Protein 1PM3 (pdb70)

Secondary structure (DSSP, 8-state):
-EETTTTSSS-EEE-TTS-EEEEEEEEEEETTTTEEEEEEEE----EEEEEGGGEEEESSSEEE--TT-/-EETTTTTSS-EEE-SSS-EEEEEEEEEEETTTTEEEEEEEE-----EEEETTS--EESSEEE-----

CATH classification: 2.30.30.240

Organism: Methanothermobacter thermautotrophicus (strain ATCC 29096 / DSM 1053 / JCM 10044 / NBRC 100330 / Delta H) (NCBI:txid187420)

Radius of gyration: 15.88 Å; Cα contacts (8 Å, |Δi|>4): 319; chains: 2; bounding box: 36×52×30 Å

Foldseek 3Di:
DDDVPVAQFQAWEAEQVRHTPATFHHFDADPVVSGTFWTWGPVVVHIDTGGVVQFDDDDSHTYGDDPVD/DDDDPVQPAQAFAAEQPRQTCAGFPDWDAPVPVRGTAFGWGDGVVDIDTGGNPFFPDGDSHTYGDDPD

Solvent-accessible surface area: 7724 Å² total; per-residue (Å²): 160,25,38,0,47,95,75,0,42,39,30,52,0,31,40,59,87,84,131,65,55,10,110,4,103,5,0,37,1,23,84,136,73,49,20,6,83,8,0,0,0,20,168,80,106,87,70,59,91,12,60,14,98,77,19,94,140,29,40,128,88,0,64,8,65,4,131,138,109,137,16,33,0,44,119,67,1,34,32,49,43,0,32,37,64,84,84,134,76,51,4,103,1,73,0,0,35,0,24,34,158,76,54,26,3,66,7,0,0,0,29,122,87,106,40,81,54,89,9,71,28,146,66,26,111,138,48,36,134,89,0,76,1,99,30,133,169

Nearest PDB structures (foldseek):
  1pm3-assembly1_A  TM=1.015E+00  e=6.511E-15  Methanothermobacter thermautotrophicus
  1pm3-assembly1_B  TM=9.206E-01  e=6.207E-11  Methanothermobacter thermautotrophicus
  8onw-assembly3_D  TM=8.528E-01  e=1.797E-06  Archaeoglobus fulgidus
  8onw-assembly2_C  TM=8.418E-01  e=2.372E-06  Archaeoglobus fulgidus
  8onw-assembly2_B  TM=7.992E-01  e=7.201E-06  Archaeoglobus fulgidus

InterPro domains:
  IPR011033 PRC-barrel-like superfamily [SSF50346] (2-75)
  IPR027275 PRC-barrel domain [PF05239] (6-77)

Sequence (137 aa):
HMRIVEEMVGKEVLDSSAKVIGKVKDVEVDIESQAIESLVLGKGGGETIVPYEMVKKIGDKILLKGPEEHMRIVEEMVGKEVLDSSAKVIGKVKDVEVDIESQAIESLVLGKGKGETIVPYEMVKKIGDKILLKGPE

Structure (mmCIF, N/CA/C/O backbone):
data_1PM3
#
_entry.id   1PM3
#
_cell.length_a   154.700
_cell.length_b   154.700
_cell.length_c   68.900
_cell.angle_alpha   90.00
_cell.angle_beta   90.00
_cell.angle_gamma   120.00
#
_symmetry.space_group_name_H-M   'P 61 2 2'
#
loop_
_atom_site.group_PDB
_atom_site.id
_atom_site.type_symbol
_atom_site.label_atom_id
_atom_site.label_alt_id
_atom_site.label_comp_id
_atom_site.label_asym_id
_atom_site.label_entity_id
_atom_site.label_seq_id
_atom_site.pdbx_PDB_ins_code
_atom_site.Cartn_x
_atom_site.Cartn_y
_atom_site.Cartn_z
_atom_site.occupancy
_atom_site.B_iso_or_equiv
_atom_site.auth_seq_id
_atom_site.auth_comp_id
_atom_site.auth_asym_id
_atom_site.auth_atom_id
_atom_site.pdbx_PDB_model_num
ATOM 1 N N . HIS A 1 20 ? 72.514 26.241 -12.766 1.00 62.85 0 HIS A N 1
ATOM 2 C CA . HIS A 1 20 ? 73.263 24.957 -12.950 1.00 62.85 0 HIS A CA 1
ATOM 3 C C . HIS A 1 20 ? 74.752 25.129 -12.622 1.00 62.85 0 HIS A C 1
ATOM 4 O O . HIS A 1 20 ? 75.528 25.580 -13.467 1.00 62.85 0 HIS A O 1
ATOM 11 N N . MET A 1 21 ? 75.160 24.771 -11.405 1.00 39.97 1 MET A N 1
ATOM 12 C CA . MET A 1 21 ? 76.572 24.906 -11.036 1.00 39.97 1 MET A CA 1
ATOM 13 C C . MET A 1 21 ? 77.161 23.745 -10.236 1.00 39.97 1 MET A C 1
ATOM 14 O O . MET A 1 21 ? 76.475 23.123 -9.417 1.00 39.97 1 MET A O 1
ATOM 19 N N . ARG A 1 22 ? 78.446 23.478 -10.495 1.00 35.24 2 ARG A N 1
ATOM 20 C CA . ARG A 1 22 ? 79.214 22.414 -9.843 1.00 35.24 2 ARG A CA 1
ATOM 21 C C . ARG A 1 22 ? 79.731 22.899 -8.490 1.00 35.24 2 ARG A C 1
ATOM 22 O O . ARG A 1 22 ? 80.719 23.634 -8.426 1.00 35.24 2 ARG A O 1
ATOM 30 N N . ILE A 1 23 ? 79.077 22.476 -7.415 1.00 31.34 3 ILE A N 1
ATOM 31 C CA . ILE A 1 23 ? 79.488 22.903 -6.098 1.00 31.34 3 ILE A CA 1
ATOM 32 C C . ILE A 1 23 ? 80.965 22.686 -5.881 1.00 31.34 3 ILE A C 1
ATOM 33 O O . ILE A 1 23 ? 81.685 23.644 -5.648 1.00 31.34 3 ILE A O 1
ATOM 38 N N . VAL A 1 24 ? 81.442 21.455 -5.973 1.00 55.41 4 VAL A N 1
ATOM 39 C CA . VAL A 1 24 ? 82.868 21.233 -5.741 1.00 55.41 4 VAL A CA 1
ATOM 40 C C . VAL A 1 24 ? 83.825 21.987 -6.672 1.00 55.41 4 VAL A C 1
ATOM 41 O O . VAL A 1 24 ? 84.564 22.879 -6.237 1.00 55.41 4 VAL A O 1
ATOM 45 N N . GLU A 1 25 ? 83.805 21.616 -7.946 1.00 92.82 5 GLU A N 1
ATOM 46 C CA . GLU A 1 25 ? 84.672 22.200 -8.968 1.00 92.82 5 GLU A CA 1
ATOM 47 C C . GLU A 1 25 ? 84.477 23.690 -9.246 1.00 92.82 5 GLU A C 1
ATOM 48 O O . GLU A 1 25 ? 85.388 24.340 -9.755 1.00 92.82 5 GLU A O 1
ATOM 54 N N . GLU A 1 26 ? 83.310 24.236 -8.913 1.00 55.38 6 GLU A N 1
ATOM 55 C CA . GLU A 1 26 ? 83.040 25.648 -9.190 1.00 55.38 6 GLU A CA 1
ATOM 56 C C . GLU A 1 26 ? 82.759 26.537 -7.981 1.00 55.38 6 GLU A C 1
ATOM 57 O O . GLU A 1 26 ? 83.633 27.263 -7.490 1.00 55.38 6 GLU A O 1
ATOM 63 N N . MET A 1 27 ? 81.510 26.461 -7.532 1.00 36.06 7 MET A N 1
ATOM 64 C CA . MET A 1 27 ? 80.981 27.269 -6.446 1.00 36.06 7 MET A CA 1
ATOM 65 C C . MET A 1 27 ? 81.573 26.985 -5.086 1.00 36.06 7 MET A C 1
ATOM 66 O O . MET A 1 27 ? 80.915 27.147 -4.068 1.00 36.06 7 MET A O 1
ATOM 71 N N . VAL A 1 28 ? 82.818 26.534 -5.088 1.00 35.43 8 VAL A N 1
ATOM 72 C CA . VAL A 1 28 ? 83.521 26.217 -3.861 1.00 35.43 8 VAL A CA 1
ATOM 73 C C . VAL A 1 28 ? 84.914 26.764 -3.959 1.00 35.43 8 VAL A C 1
ATOM 74 O O . VAL A 1 28 ? 85.554 26.659 -5.001 1.00 35.43 8 VAL A O 1
ATOM 78 N N . GLY A 1 29 ? 85.379 27.332 -2.857 1.00 32.43 9 GLY A N 1
ATOM 79 C CA . GLY A 1 29 ? 86.702 27.921 -2.833 1.00 32.43 9 GLY A CA 1
ATOM 80 C C . GLY A 1 29 ? 86.551 29.300 -3.431 1.00 32.43 9 GLY A C 1
ATOM 81 O O . GLY A 1 29 ? 87.533 30.011 -3.648 1.00 32.43 9 GLY A O 1
ATOM 82 N N . LYS A 1 30 ? 85.294 29.663 -3.689 1.00 20.98 10 LYS A N 1
ATOM 83 C CA . LYS A 1 30 ? 84.924 30.945 -4.272 1.00 20.98 10 LYS A CA 1
ATOM 84 C C . LYS A 1 30 ? 84.797 31.965 -3.148 1.00 20.98 10 LYS A C 1
ATOM 85 O O . LYS A 1 30 ? 84.244 31.657 -2.078 1.00 20.98 10 LYS A O 1
ATOM 91 N N . GLU A 1 31 ? 85.318 33.170 -3.384 1.00 20.17 11 GLU A N 1
ATOM 92 C CA . GLU A 1 31 ? 85.273 34.220 -2.383 1.00 20.17 11 GLU A CA 1
ATOM 93 C C . GLU A 1 31 ? 83.902 34.866 -2.292 1.00 20.17 11 GLU A C 1
ATOM 94 O O . GLU A 1 31 ? 83.230 35.090 -3.293 1.00 20.17 11 GLU A O 1
ATOM 100 N N . VAL A 1 32 ? 83.497 35.175 -1.079 1.00 13.31 12 VAL A N 1
ATOM 101 C CA . VAL A 1 32 ? 82.216 35.792 -0.860 1.00 13.31 12 VAL A CA 1
ATOM 102 C C . VAL A 1 32 ? 82.472 37.211 -0.400 1.00 13.31 12 VAL A C 1
ATOM 103 O O . VAL A 1 32 ? 83.202 37.415 0.573 1.00 13.31 12 VAL A O 1
ATOM 107 N N . LEU A 1 33 ? 81.873 38.190 -1.075 1.00 22.30 13 LEU A N 1
ATOM 108 C CA . LEU A 1 33 ? 82.055 39.580 -0.670 1.00 22.30 13 LEU A CA 1
ATOM 109 C C . LEU A 1 33 ? 80.750 40.154 -0.106 1.00 22.30 13 LEU A C 1
ATOM 110 O O . LEU A 1 33 ? 79.662 39.873 -0.624 1.00 22.30 13 LEU A O 1
ATOM 115 N N . ASP A 1 34 ? 80.853 40.943 0.960 1.00 13.31 14 ASP A N 1
ATOM 116 C CA . ASP A 1 34 ? 79.673 41.572 1.510 1.00 13.31 14 ASP A CA 1
ATOM 117 C C . ASP A 1 34 ? 79.392 42.784 0.596 1.00 13.31 14 ASP A C 1
ATOM 118 O O . ASP A 1 34 ? 80.082 42.993 -0.406 1.00 13.31 14 ASP A O 1
ATOM 123 N N . SER A 1 35 ? 78.391 43.583 0.928 1.00 16.88 15 SER A N 1
ATOM 124 C CA . SER A 1 35 ? 78.069 44.737 0.105 1.00 16.88 15 SER A CA 1
ATOM 125 C C . SER A 1 35 ? 79.144 45.834 0.149 1.00 16.88 15 SER A C 1
ATOM 126 O O . SER A 1 35 ? 79.131 46.763 -0.649 1.00 16.88 15 SER A O 1
ATOM 129 N N . SER A 1 36 ? 80.075 45.719 1.083 1.00 18.05 16 SER A N 1
ATOM 130 C CA . SER A 1 36 ? 81.128 46.702 1.239 1.00 18.05 16 SER A CA 1
ATOM 131 C C . SER A 1 36 ? 82.395 46.324 0.506 1.00 18.05 16 SER A C 1
ATOM 132 O O . SER A 1 36 ? 83.461 46.888 0.778 1.00 18.05 16 SER A O 1
ATOM 135 N N . ALA A 1 37 ? 82.275 45.366 -0.410 1.00 19.40 17 ALA A N 1
ATOM 136 C CA . ALA A 1 37 ? 83.409 44.900 -1.195 1.00 19.40 17 ALA A CA 1
ATOM 137 C C . ALA A 1 37 ? 84.471 44.233 -0.327 1.00 19.40 17 ALA A C 1
ATOM 138 O O . ALA A 1 37 ? 85.629 44.087 -0.735 1.00 19.40 17 ALA A O 1
ATOM 140 N N . LYS A 1 38 ? 84.089 43.842 0.877 1.00 15.33 18 LYS A N 1
ATOM 141 C CA . LYS A 1 38 ? 85.019 43.163 1.751 1.00 15.33 18 LYS A CA 1
ATOM 142 C C . LYS A 1 38 ? 84.857 41.648 1.490 1.00 15.33 18 LYS A C 1
ATOM 143 O O . LYS A 1 38 ? 83.806 41.209 1.023 1.00 15.33 18 LYS A O 1
ATOM 149 N N . VAL A 1 39 ? 85.894 40.855 1.752 1.00 14.00 19 VAL A N 1
ATOM 150 C CA . VAL A 1 39 ? 85.800 39.419 1.559 1.00 14.00 19 VAL A CA 1
ATOM 151 C C . VAL A 1 39 ? 85.577 38.787 2.916 1.00 14.00 19 VAL A C 1
ATOM 152 O O . VAL A 1 39 ? 86.418 38.900 3.803 1.00 14.00 19 VAL A O 1
ATOM 156 N N . ILE A 1 40 ? 84.430 38.133 3.064 1.00 21.43 20 ILE A N 1
ATOM 157 C CA . ILE A 1 40 ? 84.052 37.473 4.297 1.00 21.43 20 ILE A CA 1
ATOM 158 C C . ILE A 1 40 ? 84.786 36.156 4.433 1.00 21.43 20 ILE A C 1
ATOM 159 O O . ILE A 1 40 ? 85.010 35.689 5.549 1.00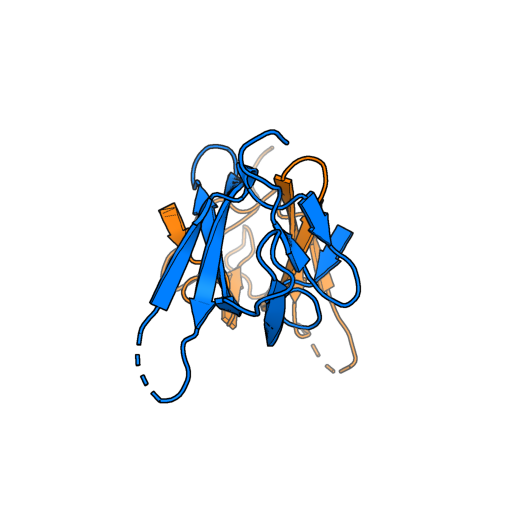 21.43 20 ILE A O 1
ATOM 164 N N . GLY A 1 41 ? 85.119 35.551 3.290 1.00 26.28 21 GLY A N 1
ATOM 165 C CA . GLY A 1 41 ? 85.812 34.275 3.270 1.00 26.28 21 GLY A CA 1
ATOM 166 C C . GLY A 1 41 ? 85.540 33.521 1.985 1.00 26.28 21 GLY A C 1
ATOM 167 O O . GLY A 1 41 ? 85.030 34.102 1.016 1.00 26.28 21 GLY A O 1
ATOM 168 N N . LYS A 1 42 ? 85.882 32.233 1.964 1.00 19.18 22 LYS A N 1
ATOM 169 C CA . LYS A 1 42 ? 85.650 31.408 0.783 1.00 19.18 22 LYS A CA 1
ATOM 170 C C . LYS A 1 42 ? 84.592 30.357 1.082 1.00 19.18 22 LYS A C 1
ATOM 171 O O . LYS A 1 42 ? 84.253 30.133 2.253 1.00 19.18 22 LYS A O 1
ATOM 177 N N . VAL A 1 43 ? 84.061 29.733 0.029 1.00 48.42 23 VAL A N 1
ATOM 178 C CA . VAL A 1 43 ? 83.036 28.716 0.204 1.00 48.42 23 VAL A CA 1
ATOM 179 C C . VAL A 1 43 ? 83.679 27.412 0.618 1.00 48.42 23 VAL A C 1
ATOM 180 O O . VAL A 1 43 ? 84.493 26.854 -0.099 1.00 48.42 23 VAL A O 1
ATOM 184 N N . LYS A 1 44 ? 83.304 26.945 1.798 1.00 41.47 24 LYS A N 1
ATOM 185 C CA . LYS A 1 44 ? 83.812 25.714 2.372 1.00 41.47 24 LYS A CA 1
ATOM 186 C C . LYS A 1 44 ? 82.898 24.582 1.916 1.00 41.47 24 LYS A C 1
ATOM 187 O O . LYS A 1 44 ? 83.348 23.603 1.324 1.00 41.47 24 LYS A O 1
ATOM 193 N N . ASP A 1 45 ? 81.609 24.737 2.183 1.00 32.83 25 ASP A N 1
ATOM 194 C CA . ASP A 1 45 ? 80.624 23.737 1.821 1.00 32.83 25 ASP A CA 1
ATOM 195 C C . ASP A 1 45 ? 79.317 24.491 1.609 1.00 32.83 25 ASP A C 1
ATOM 196 O O . ASP A 1 45 ? 79.318 25.714 1.493 1.00 32.83 25 ASP A O 1
ATOM 201 N N . VAL A 1 46 ? 78.206 23.770 1.556 1.00 13.31 26 VAL A N 1
ATOM 202 C CA . VAL A 1 46 ? 76.901 24.383 1.342 1.00 13.31 26 VAL A CA 1
ATOM 203 C C . VAL A 1 46 ? 75.840 23.620 2.098 1.00 13.31 26 VAL A C 1
ATOM 204 O O . VAL A 1 46 ? 75.476 22.524 1.687 1.00 13.31 26 VAL A O 1
ATOM 208 N N . GLU A 1 47 ? 75.340 24.171 3.194 1.00 23.94 27 GLU A N 1
ATOM 209 C CA . GLU A 1 47 ? 74.313 23.462 3.929 1.00 23.94 27 GLU A CA 1
ATOM 210 C C . GLU A 1 47 ? 73.072 23.404 3.057 1.00 23.94 27 GLU A C 1
ATOM 211 O O . GLU A 1 47 ? 72.686 24.395 2.431 1.00 23.94 27 GLU A O 1
ATOM 217 N N . VAL A 1 48 ? 72.458 22.226 3.017 1.00 46.37 28 VAL A N 1
ATOM 218 C CA . VAL A 1 48 ? 71.253 21.996 2.238 1.00 46.37 28 VAL A CA 1
ATOM 219 C C . VAL A 1 48 ? 70.160 21.496 3.165 1.00 46.37 28 VAL A C 1
ATOM 220 O O . VAL A 1 48 ? 70.425 20.704 4.070 1.00 46.37 28 VAL A O 1
ATOM 224 N N . ASP A 1 49 ? 68.937 21.959 2.959 1.00 64.28 29 ASP A N 1
ATOM 225 C CA . ASP A 1 49 ? 67.843 21.469 3.780 1.00 64.28 29 ASP A CA 1
ATOM 226 C C . ASP A 1 49 ? 67.454 20.102 3.214 1.00 64.28 29 ASP A C 1
ATOM 227 O O . ASP A 1 49 ? 67.193 19.979 2.015 1.00 64.28 29 ASP A O 1
ATOM 232 N N . ILE A 1 50 ? 67.419 19.081 4.075 1.00 72.14 30 ILE A N 1
ATOM 233 C CA . ILE A 1 50 ? 67.078 17.718 3.656 1.00 72.14 30 ILE A CA 1
ATOM 234 C C . ILE A 1 50 ? 65.698 17.588 3.013 1.00 72.14 30 ILE A C 1
ATOM 235 O O . ILE A 1 50 ? 65.529 16.873 2.022 1.00 72.14 30 ILE A O 1
ATOM 240 N N . GLU A 1 51 ? 64.725 18.297 3.577 1.00 85.99 31 GLU A N 1
ATOM 241 C CA . GLU A 1 51 ? 63.351 18.290 3.091 1.00 85.99 31 GLU A CA 1
ATOM 242 C C . GLU A 1 51 ? 63.281 18.759 1.645 1.00 85.99 31 GLU A C 1
ATOM 243 O O . GLU A 1 51 ? 63.371 17.962 0.712 1.00 85.99 31 GLU A O 1
ATOM 249 N N . SER A 1 52 ? 63.121 20.071 1.491 1.00 70.10 32 SER A N 1
ATOM 250 C CA . SER A 1 52 ? 63.025 20.739 0.202 1.00 70.10 32 SER A CA 1
ATOM 251 C C . SER A 1 52 ? 64.160 20.428 -0.768 1.00 70.10 32 SER A C 1
ATOM 252 O O . SER A 1 52 ? 64.123 20.861 -1.923 1.00 70.10 32 SER A O 1
ATOM 255 N N . GLN A 1 53 ? 65.161 19.675 -0.310 1.00 69.19 33 GLN A N 1
ATOM 256 C CA . GLN A 1 53 ? 66.303 19.333 -1.160 1.00 69.19 33 GLN A CA 1
ATOM 257 C C . GLN A 1 53 ? 66.871 20.635 -1.697 1.00 69.19 33 GLN A C 1
ATOM 258 O O . GLN A 1 53 ? 67.499 20.677 -2.746 1.00 69.19 33 GLN A O 1
ATOM 264 N N . ALA A 1 54 ? 66.655 21.703 -0.942 1.00 58.05 34 ALA A N 1
ATOM 265 C CA . ALA A 1 54 ? 67.115 23.030 -1.330 1.00 58.05 34 ALA A CA 1
ATOM 266 C C . ALA A 1 54 ? 68.282 23.575 -0.501 1.00 58.05 34 ALA A C 1
ATOM 267 O O . ALA A 1 54 ? 68.525 23.138 0.634 1.00 58.05 34 ALA A O 1
ATOM 269 N N . ILE A 1 55 ? 69.000 24.534 -1.093 1.00 30.60 35 ILE A N 1
ATOM 270 C CA . ILE A 1 55 ? 70.115 25.206 -0.431 1.00 30.60 35 ILE A CA 1
ATOM 271 C C . ILE A 1 55 ? 69.543 26.180 0.592 1.00 30.60 35 ILE A C 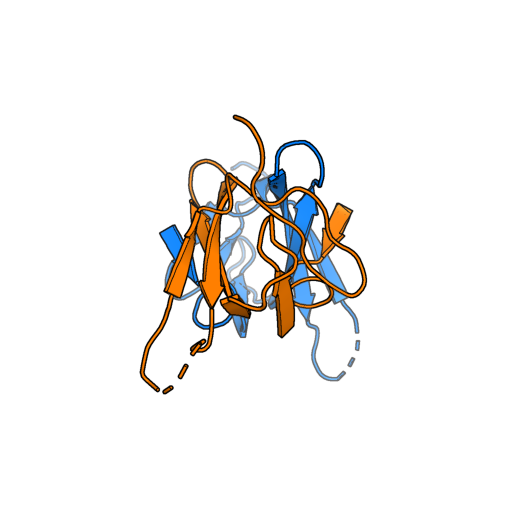1
ATOM 272 O O . ILE A 1 55 ? 68.499 26.798 0.369 1.00 30.60 35 ILE A O 1
ATOM 277 N N . GLU A 1 56 ? 70.236 26.331 1.710 1.00 39.23 36 GLU A N 1
ATOM 278 C CA . GLU A 1 56 ? 69.742 27.206 2.749 1.00 39.23 36 GLU A CA 1
ATOM 279 C C . GLU A 1 56 ? 70.828 28.129 3.258 1.00 39.23 36 GLU A C 1
ATOM 280 O O . GLU A 1 56 ? 70.547 29.177 3.839 1.00 39.23 36 GLU A O 1
ATOM 286 N N . SER A 1 57 ? 72.075 27.739 3.035 1.00 13.31 37 SER A N 1
ATOM 287 C CA . SER A 1 57 ? 73.193 28.547 3.482 1.00 13.31 37 SER A CA 1
ATOM 288 C C . SER A 1 57 ? 74.568 28.084 3.008 1.00 13.31 37 SER A C 1
ATOM 289 O O . SER A 1 57 ? 74.785 26.908 2.716 1.00 13.31 37 SER A O 1
ATOM 292 N N . LEU A 1 58 ? 75.495 29.036 2.932 1.00 30.82 38 LEU A N 1
ATOM 293 C CA . LEU A 1 58 ? 76.850 28.763 2.503 1.00 30.82 38 LEU A CA 1
ATOM 294 C C . LEU A 1 58 ? 77.670 28.737 3.759 1.00 30.82 38 LEU A C 1
ATOM 295 O O . LEU A 1 58 ? 77.446 29.532 4.675 1.00 30.82 38 LEU A O 1
ATOM 300 N N . VAL A 1 59 ? 78.606 27.804 3.823 1.00 13.31 39 VAL A N 1
ATOM 301 C CA . VAL A 1 59 ? 79.480 27.723 4.980 1.00 13.31 39 VAL A CA 1
ATOM 302 C C . VAL A 1 59 ? 80.820 28.244 4.475 1.00 13.31 39 VAL A C 1
ATOM 303 O O . VAL A 1 59 ? 81.439 27.625 3.609 1.00 13.31 39 VAL A O 1
ATOM 307 N N . LEU A 1 60 ? 81.256 29.388 4.979 1.00 19.87 40 LEU A N 1
ATOM 308 C CA . LEU A 1 60 ? 82.502 29.955 4.510 1.00 19.87 40 LEU A CA 1
ATOM 309 C C . LEU A 1 60 ? 83.674 29.591 5.429 1.00 19.87 40 LEU A C 1
ATOM 310 O O . LEU A 1 60 ? 83.450 29.154 6.559 1.00 19.87 40 LEU A O 1
ATOM 315 N N . GLY A 1 61 ? 84.888 29.755 4.927 1.00 32.71 41 GLY A N 1
ATOM 316 C CA . GLY A 1 61 ? 86.082 29.524 5.724 1.00 32.71 41 GLY A CA 1
ATOM 317 C C . GLY A 1 61 ? 86.964 30.755 5.984 1.00 32.71 41 GLY A C 1
ATOM 318 O O . GLY A 1 61 ? 86.990 31.620 5.126 1.00 32.71 41 GLY A O 1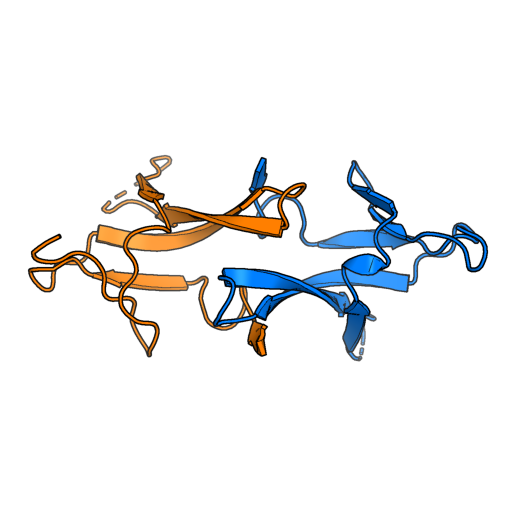
ATOM 319 N N . LYS A 1 62 ? 87.574 30.817 7.184 1.00 98.31 42 LYS A N 1
ATOM 320 C CA . LYS A 1 62 ? 88.392 31.902 7.745 1.00 98.31 42 LYS A CA 1
ATOM 321 C C . LYS A 1 62 ? 89.794 31.537 7.127 1.00 98.31 42 LYS A C 1
ATOM 322 O O . LYS A 1 62 ? 90.318 32.295 6.340 1.00 98.31 42 LYS A O 1
ATOM 328 N N . GLY A 1 63 ? 90.416 30.377 7.460 1.00 98.31 43 GLY A N 1
ATOM 329 C CA . GLY A 1 63 ? 91.720 30.047 6.898 1.00 98.31 43 GLY A CA 1
ATOM 330 C C . GLY A 1 63 ? 92.859 29.578 7.771 1.00 98.31 43 GLY A C 1
ATOM 331 O O . GLY A 1 63 ? 93.772 28.887 7.340 1.00 98.31 43 GLY A O 1
ATOM 332 N N . GLY A 1 64 ? 92.8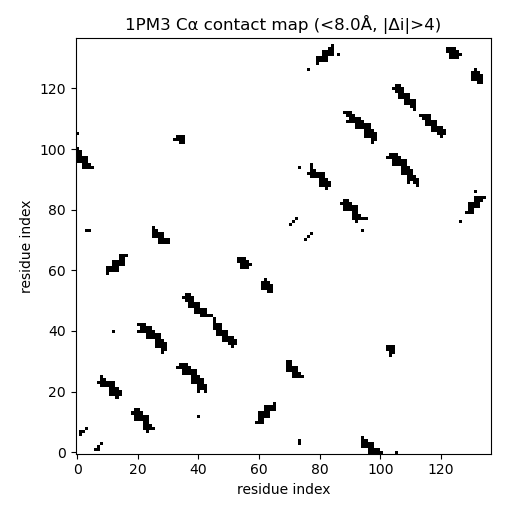15 29.939 9.042 1.00 97.37 44 GLY A N 1
ATOM 333 C CA . GLY A 1 64 ? 93.915 29.469 9.828 1.00 97.37 44 GLY A CA 1
ATOM 334 C C . GLY A 1 64 ? 93.828 28.850 11.196 1.00 97.37 44 GLY A C 1
ATOM 335 O O . GLY A 1 64 ? 92.713 28.473 11.542 1.00 97.37 44 GLY A O 1
ATOM 336 N N . GLY A 1 74 ? 85.545 28.308 12.816 1.00 70.95 54 GLY A N 1
ATOM 337 C CA . GLY A 1 74 ? 86.585 28.804 11.897 1.00 70.95 54 GLY A CA 1
ATOM 338 C C . GLY A 1 74 ? 85.830 29.110 10.646 1.00 70.95 54 GLY A C 1
ATOM 339 O O . GLY A 1 74 ? 86.273 29.696 9.681 1.00 70.95 54 GLY A O 1
ATOM 340 N N . GLU A 1 75 ? 84.588 28.731 10.826 1.00 45.79 55 GLU A N 1
ATOM 341 C CA . GLU A 1 75 ? 83.513 28.716 9.891 1.00 45.79 55 GLU A CA 1
ATOM 342 C C . GLU A 1 75 ? 82.427 29.780 10.047 1.00 45.79 55 GLU A C 1
ATOM 343 O O . GLU A 1 75 ? 81.969 30.053 11.150 1.00 45.79 55 GLU A O 1
ATOM 349 N N . THR A 1 76 ? 81.973 30.340 8.928 1.00 38.52 56 THR A N 1
ATOM 350 C CA . THR A 1 76 ? 80.904 31.333 8.944 1.00 38.52 56 THR A CA 1
ATOM 351 C C . THR A 1 76 ? 79.750 30.819 8.105 1.00 38.52 56 THR A C 1
ATOM 352 O O . THR A 1 76 ? 79.923 30.462 6.932 1.00 38.52 56 THR A O 1
ATOM 356 N N . ILE A 1 77 ? 78.572 30.777 8.713 1.00 19.70 57 ILE A N 1
ATOM 357 C CA . ILE A 1 77 ? 77.379 30.304 8.021 1.00 19.70 57 ILE A CA 1
ATOM 358 C C . ILE A 1 77 ? 76.497 31.464 7.563 1.00 19.70 57 ILE A C 1
ATOM 359 O O . ILE A 1 77 ? 75.825 32.115 8.367 1.00 19.70 57 ILE A O 1
ATOM 364 N N . VAL A 1 78 ? 76.498 31.696 6.256 1.00 13.31 58 VAL A N 1
ATOM 365 C CA . VAL A 1 78 ? 75.725 32.766 5.649 1.00 13.31 58 VAL A CA 1
ATOM 366 C C . VAL A 1 78 ? 74.517 32.264 4.877 1.00 13.31 58 VAL A C 1
ATOM 367 O O . VAL A 1 78 ? 74.659 31.491 3.928 1.00 13.31 58 VAL A O 1
ATOM 371 N N . PRO A 1 79 ? 73.317 32.737 5.262 1.00 13.31 59 PRO A N 1
ATOM 372 C CA . PRO A 1 79 ? 72.005 32.417 4.675 1.00 13.31 59 PRO A CA 1
ATOM 373 C C . PRO A 1 79 ? 72.062 32.625 3.168 1.00 13.31 59 PRO A C 1
ATOM 374 O O . PRO A 1 79 ? 72.523 33.665 2.718 1.00 13.31 59 PRO A O 1
ATOM 378 N N . TYR A 1 80 ? 71.589 31.669 2.385 1.00 26.50 60 TYR A N 1
ATOM 379 C CA . TYR A 1 80 ? 71.647 31.810 0.934 1.00 26.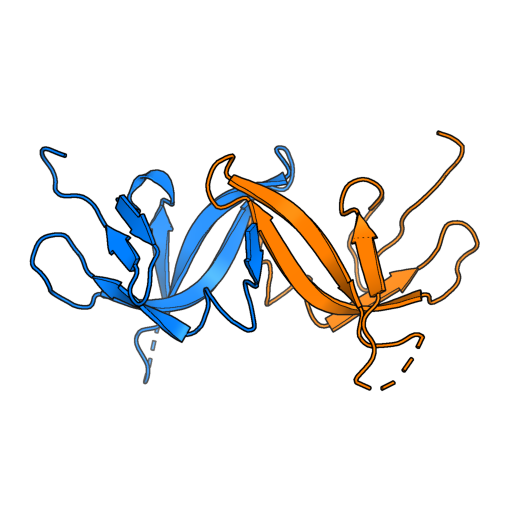50 60 TYR A CA 1
ATOM 380 C C . TYR A 1 80 ? 70.778 32.977 0.444 1.00 26.50 60 TYR A C 1
ATOM 381 O O . TYR A 1 80 ? 70.960 33.504 -0.660 1.00 26.50 60 TYR A O 1
ATOM 390 N N . GLU A 1 81 ? 69.836 33.387 1.279 1.00 28.71 61 GLU A N 1
ATOM 391 C CA . GLU A 1 81 ? 68.935 34.476 0.932 1.00 28.71 61 GLU A CA 1
ATOM 392 C C . GLU A 1 81 ? 69.684 35.803 0.942 1.00 28.71 61 GLU A C 1
ATOM 393 O O . GLU A 1 81 ? 69.110 36.856 0.667 1.00 28.71 61 GLU A O 1
ATOM 399 N N . MET A 1 82 ? 70.973 35.742 1.259 1.00 23.06 62 MET A N 1
ATOM 400 C CA . MET A 1 82 ? 71.821 36.920 1.330 1.00 23.06 62 MET A CA 1
ATOM 401 C C . MET A 1 82 ? 72.551 37.074 -0.016 1.00 23.06 62 MET A C 1
ATOM 402 O O . MET A 1 82 ? 72.798 38.177 -0.498 1.00 23.06 62 MET A O 1
ATOM 407 N N . VAL A 1 83 ? 72.889 35.950 -0.630 1.00 17.44 63 VAL A N 1
ATOM 408 C CA . VAL A 1 83 ? 73.599 35.980 -1.888 1.00 17.44 63 VAL A CA 1
ATOM 409 C C . VAL A 1 83 ? 72.865 36.813 -2.919 1.00 17.44 63 VAL A C 1
ATOM 410 O O . VAL A 1 83 ? 71.712 36.546 -3.206 1.00 17.44 63 VAL A O 1
ATOM 414 N N . LYS A 1 84 ? 73.546 37.809 -3.475 1.00 15.43 64 LYS A N 1
ATOM 415 C CA . LYS A 1 84 ? 72.987 38.688 -4.487 1.00 15.43 64 LYS A CA 1
ATOM 416 C C . LYS A 1 84 ? 73.375 38.235 -5.897 1.00 15.43 64 LYS A C 1
ATOM 417 O O . LYS A 1 84 ? 72.546 38.220 -6.791 1.00 15.43 64 LYS A O 1
ATOM 423 N N . LYS A 1 85 ? 74.638 37.885 -6.102 1.00 32.14 65 LYS A N 1
ATOM 424 C CA . LYS A 1 85 ? 75.096 37.453 -7.417 1.00 32.14 65 LYS A CA 1
ATOM 425 C C . LYS A 1 85 ? 76.130 36.352 -7.283 1.00 32.14 65 LYS A C 1
ATOM 426 O O . LYS A 1 85 ? 76.849 36.302 -6.280 1.00 32.14 65 LYS A O 1
ATOM 432 N N . ILE A 1 86 ? 76.208 35.463 -8.274 1.00 13.31 66 ILE A N 1
ATOM 433 C CA . ILE A 1 86 ? 77.208 34.401 -8.226 1.00 13.31 66 ILE A CA 1
ATOM 434 C C . ILE A 1 86 ? 77.903 34.294 -9.563 1.00 13.31 66 ILE A C 1
ATOM 435 O O . ILE A 1 86 ? 77.333 33.759 -10.513 1.00 13.31 66 ILE A O 1
ATOM 440 N N . GLY A 1 87 ? 79.124 34.819 -9.644 1.00 15.94 67 GLY A N 1
ATOM 441 C CA . GLY A 1 87 ? 79.869 34.771 -10.884 1.00 15.94 67 GLY A CA 1
ATOM 442 C C . GLY A 1 87 ? 81.247 34.313 -10.518 1.00 15.94 67 GLY A C 1
ATOM 443 O O . GLY A 1 87 ? 81.408 33.232 -9.967 1.00 15.94 67 GLY A O 1
ATOM 444 N N . ASP A 1 88 ? 82.246 35.125 -10.820 1.00 23.90 68 ASP A N 1
ATOM 445 C CA . ASP A 1 88 ? 83.582 34.756 -10.445 1.00 23.90 68 ASP A CA 1
ATOM 446 C C . ASP A 1 88 ? 83.595 34.784 -8.927 1.00 23.90 68 ASP A C 1
ATOM 447 O O . ASP A 1 88 ? 84.113 33.871 -8.287 1.00 23.90 68 ASP A O 1
ATOM 452 N N . LYS A 1 89 ? 83.019 35.830 -8.349 1.00 13.81 69 LYS A N 1
ATOM 453 C CA . LYS A 1 89 ? 82.941 35.929 -6.905 1.00 13.81 69 LYS A CA 1
ATOM 454 C C . LYS A 1 89 ? 81.472 35.884 -6.549 1.00 13.81 69 LYS A C 1
ATOM 455 O O . LYS A 1 89 ? 80.622 36.018 -7.410 1.00 13.81 69 LYS A O 1
ATOM 461 N N . ILE A 1 90 ? 81.175 35.693 -5.278 1.00 13.31 70 ILE A N 1
ATOM 462 C CA . ILE A 1 90 ? 79.797 35.655 -4.817 1.00 13.31 70 ILE A CA 1
ATOM 463 C C . ILE A 1 90 ? 79.545 36.959 -4.086 1.00 13.31 70 ILE A C 1
ATOM 464 O O . ILE A 1 90 ? 80.225 37.280 -3.105 1.00 13.31 70 ILE A O 1
ATOM 469 N N . LEU A 1 91 ? 78.552 37.703 -4.547 1.00 13.31 71 LEU A N 1
ATOM 470 C CA . LEU A 1 91 ? 78.244 38.984 -3.938 1.00 13.31 71 LEU A CA 1
ATOM 471 C C . LEU A 1 91 ? 77.013 38.951 -3.065 1.00 13.31 71 LEU A C 1
ATOM 472 O O . LEU A 1 91 ? 75.932 38.661 -3.550 1.00 13.31 71 LEU A O 1
ATOM 477 N N . LEU A 1 92 ? 77.171 39.243 -1.780 1.00 13.31 72 LEU A N 1
ATOM 478 C CA . LEU A 1 92 ? 76.028 39.267 -0.874 1.00 13.31 72 LEU A CA 1
ATOM 479 C C . LEU A 1 92 ? 75.356 40.621 -1.039 1.00 13.31 72 LEU A C 1
ATOM 480 O O . LEU A 1 92 ? 75.998 41.571 -1.487 1.00 13.31 72 LEU A O 1
ATOM 485 N N . LYS A 1 93 ? 74.083 40.727 -0.667 1.00 17.26 73 LYS A N 1
ATOM 486 C CA . LYS A 1 93 ? 73.366 41.983 -0.823 1.00 17.26 73 LYS A CA 1
ATOM 487 C C . LYS A 1 93 ? 73.513 42.943 0.358 1.00 17.26 73 LYS A C 1
ATOM 488 O O . LYS A 1 93 ? 73.937 42.556 1.447 1.00 17.26 73 LYS A O 1
ATOM 494 N N . GLY A 1 94 ? 73.185 44.209 0.125 1.00 43.91 74 GLY A N 1
ATOM 495 C CA . GLY A 1 94 ? 73.294 45.199 1.178 1.00 43.91 74 GLY A CA 1
ATOM 496 C C . GLY A 1 94 ? 72.141 45.092 2.147 1.00 43.91 74 GLY A C 1
ATOM 497 O O . GLY A 1 94 ? 71.239 44.295 1.942 1.00 43.91 74 GLY A O 1
ATOM 498 N N . PRO A 1 95 ? 72.127 45.901 3.204 1.00 45.99 75 PRO A N 1
ATOM 499 C CA . PRO A 1 95 ? 71.046 45.856 4.193 1.00 45.99 75 PRO A CA 1
ATOM 500 C C . PRO A 1 95 ? 69.748 46.439 3.659 1.00 45.99 75 PRO A C 1
ATOM 501 O O . PRO A 1 95 ? 68.670 46.131 4.160 1.00 45.99 75 PRO A O 1
ATOM 505 N N . GLU A 1 96 ? 69.869 47.277 2.638 1.00 26.06 76 GLU A N 1
ATOM 506 C CA . GLU A 1 96 ? 68.718 47.916 2.021 1.00 26.06 76 GLU A CA 1
ATOM 507 C C . GLU A 1 96 ? 68.351 47.174 0.752 1.00 26.06 76 GLU A C 1
ATOM 508 O O . GLU A 1 96 ? 67.387 47.527 0.070 1.00 26.06 76 GLU A O 1
ATOM 514 N N . GLU A 1 97 ? 69.143 46.168 0.418 1.00 66.09 77 GLU A N 1
ATOM 515 C CA . GLU A 1 97 ? 68.896 45.405 -0.787 1.00 66.09 77 GLU A CA 1
ATOM 516 C C . GLU A 1 97 ? 68.089 44.187 -0.424 1.00 66.09 77 GLU A C 1
ATOM 517 O O . GLU A 1 97 ? 67.873 44.002 0.789 1.00 66.09 77 GLU A O 1
ATOM 524 N N . HIS B 1 20 ? 70.628 22.119 6.984 1.00 78.12 0 HIS B N 1
ATOM 525 C CA . HIS B 1 20 ? 70.398 20.771 7.577 1.00 78.12 0 HIS B CA 1
ATOM 526 C C . HIS B 1 20 ? 71.481 19.719 7.269 1.00 78.12 0 HIS B C 1
ATOM 527 O O . HIS B 1 20 ? 72.121 19.255 8.202 1.00 78.12 0 HIS B O 1
ATOM 534 N N . MET B 1 21 ? 71.709 19.341 6.009 1.00 25.63 1 MET B N 1
ATOM 535 C CA . MET B 1 21 ? 72.742 18.309 5.676 1.00 25.63 1 MET B CA 1
ATOM 536 C C . MET B 1 21 ? 73.943 18.932 5.001 1.00 25.63 1 MET B C 1
ATOM 537 O O . MET B 1 21 ? 73.795 19.458 3.932 1.00 25.63 1 MET B O 1
ATOM 542 N N . ARG B 1 22 ? 75.148 18.884 5.499 1.00 33.07 2 ARG B N 1
ATOM 543 C CA . ARG B 1 22 ? 76.117 19.548 4.650 1.00 33.07 2 ARG B CA 1
ATOM 544 C C . ARG B 1 22 ? 76.453 18.728 3.393 1.00 33.07 2 ARG B C 1
ATOM 545 O O . ARG B 1 22 ? 76.638 17.523 3.466 1.00 33.07 2 ARG B O 1
ATOM 553 N N . ILE B 1 23 ? 76.569 19.388 2.243 1.00 29.03 3 ILE B N 1
ATOM 554 C CA . ILE B 1 23 ? 76.857 18.657 1.005 1.00 29.03 3 ILE B CA 1
ATOM 555 C C . ILE B 1 23 ? 78.250 18.043 0.851 1.00 29.03 3 ILE B C 1
ATOM 556 O O . ILE B 1 23 ? 78.424 16.846 1.062 1.00 29.03 3 ILE B O 1
ATOM 561 N N . VAL B 1 24 ? 79.237 18.844 0.467 1.00 58.44 4 VAL B N 1
ATOM 562 C CA . VAL B 1 24 ? 80.592 18.327 0.264 1.00 58.44 4 VAL B CA 1
ATOM 563 C C . VAL B 1 24 ? 81.063 17.361 1.353 1.00 58.44 4 VAL B C 1
ATOM 564 O O . VAL B 1 24 ? 81.695 16.334 1.082 1.00 58.44 4 VAL B O 1
ATOM 568 N N . GLU B 1 25 ? 80.744 17.702 2.592 1.00 62.65 5 GLU B N 1
ATOM 569 C CA . GLU B 1 25 ? 81.141 16.906 3.738 1.00 62.65 5 GLU B CA 1
ATOM 570 C C . GLU B 1 25 ? 80.493 15.543 3.766 1.00 62.65 5 GLU B C 1
ATOM 571 O O . GLU B 1 25 ? 81.148 14.532 3.562 1.00 62.65 5 GLU B O 1
ATOM 577 N N . GLU B 1 26 ? 79.196 15.526 4.015 1.00 42.88 6 GLU B N 1
ATOM 578 C CA . GLU B 1 26 ? 78.460 14.282 4.107 1.00 42.88 6 GLU B CA 1
ATOM 579 C C . GLU B 1 26 ? 77.618 13.989 2.876 1.00 42.88 6 GLU B C 1
ATOM 580 O O . GLU B 1 26 ? 76.387 13.934 2.957 1.00 42.88 6 GLU B O 1
ATOM 586 N N . MET B 1 27 ? 78.284 13.791 1.739 1.00 26.37 7 MET B N 1
ATOM 587 C CA . MET B 1 27 ? 77.587 13.478 0.494 1.00 26.37 7 MET B CA 1
ATOM 588 C C . MET B 1 27 ? 78.496 13.425 -0.715 1.00 26.37 7 MET B C 1
ATOM 589 O O . MET B 1 27 ? 78.151 12.834 -1.728 1.00 26.37 7 MET B O 1
ATOM 594 N N . VAL B 1 28 ? 79.648 14.060 -0.650 1.00 43.40 8 VAL B N 1
ATOM 595 C CA . VAL B 1 28 ? 80.533 13.947 -1.792 1.00 43.40 8 VAL B CA 1
ATOM 596 C C . VAL B 1 28 ? 81.556 12.915 -1.381 1.00 43.40 8 VAL B C 1
ATOM 597 O O . VAL B 1 28 ? 82.237 13.074 -0.374 1.00 43.40 8 VAL B O 1
ATOM 601 N N . GLY B 1 29 ? 81.653 11.854 -2.167 1.00 45.89 9 GLY B N 1
ATOM 602 C CA . GLY B 1 29 ? 82.596 10.794 -1.867 1.00 45.89 9 GLY B CA 1
ATOM 603 C C . GLY B 1 29 ? 81.851 9.493 -1.651 1.00 45.89 9 GLY B C 1
ATOM 604 O O . GLY B 1 29 ? 82.344 8.431 -2.004 1.00 45.89 9 GLY B O 1
ATOM 605 N N . LYS B 1 30 ? 80.655 9.582 -1.077 1.00 51.70 10 LYS B N 1
ATOM 606 C CA . LYS B 1 30 ? 79.834 8.414 -0.811 1.00 51.70 10 LYS B CA 1
ATOM 607 C C . LYS B 1 30 ? 79.521 7.647 -2.099 1.00 51.70 10 LYS B C 1
ATOM 608 O O . LYS B 1 30 ? 79.390 8.252 -3.162 1.00 51.70 10 LYS B O 1
ATOM 614 N N . GLU B 1 31 ? 79.439 6.317 -2.007 1.00 31.01 11 GLU B N 1
ATOM 615 C CA . GLU B 1 31 ? 79.117 5.491 -3.159 1.00 31.01 11 GLU B CA 1
ATOM 616 C C . GLU B 1 31 ? 77.618 5.524 -3.334 1.00 31.01 11 GLU B C 1
ATOM 617 O O . GLU B 1 31 ? 76.853 5.650 -2.367 1.00 31.01 11 GLU B O 1
ATOM 623 N N . VAL B 1 32 ? 77.193 5.417 -4.575 1.00 44.78 12 VAL B N 1
ATOM 624 C CA . VAL B 1 32 ? 75.781 5.426 -4.841 1.00 44.78 12 VAL B CA 1
ATOM 625 C C . VAL B 1 32 ? 75.400 4.052 -5.344 1.00 44.78 12 VAL B C 1
ATOM 626 O O . VAL B 1 32 ? 76.015 3.498 -6.256 1.00 44.78 12 VAL B O 1
ATOM 630 N N . LEU B 1 33 ? 74.381 3.489 -4.711 1.00 46.88 13 LEU B N 1
ATOM 631 C CA . LEU B 1 33 ? 73.917 2.179 -5.087 1.00 46.88 13 LEU B CA 1
ATOM 632 C C . LEU B 1 33 ? 72.537 2.216 -5.636 1.00 46.88 13 LEU B C 1
ATOM 633 O O . LEU B 1 33 ? 71.632 2.897 -5.141 1.00 46.88 13 LEU B O 1
ATOM 638 N N . ASP B 1 34 ? 72.431 1.367 -6.615 1.00 28.52 14 ASP B N 1
ATOM 639 C CA . ASP B 1 34 ? 71.274 1.043 -7.396 1.00 28.52 14 ASP B CA 1
ATOM 640 C C . ASP B 1 34 ? 70.015 0.755 -6.563 1.00 28.52 14 ASP B C 1
ATOM 641 O O . ASP B 1 34 ? 69.883 1.125 -5.383 1.00 28.52 14 ASP B O 1
ATOM 646 N N . SER B 1 35 ? 69.059 0.103 -7.232 1.00 40.90 15 SER B N 1
ATOM 647 C CA . SER B 1 35 ? 67.899 -0.403 -6.548 1.00 40.90 15 SER B CA 1
ATOM 648 C C . SER B 1 35 ? 68.386 -1.826 -6.268 1.00 40.90 15 SER B C 1
ATOM 649 O O . SER B 1 35 ? 68.147 -2.367 -5.188 1.00 40.90 15 SER B O 1
ATOM 652 N N . SER B 1 36 ? 69.090 -2.408 -7.249 1.00 51.62 16 SER B N 1
ATOM 653 C CA . SER B 1 36 ? 69.651 -3.758 -7.140 1.00 51.62 16 SER B CA 1
ATOM 654 C C . SER B 1 36 ? 70.973 -3.768 -6.393 1.00 51.62 16 SER B C 1
ATOM 655 O O . SER B 1 36 ? 71.905 -4.471 -6.779 1.00 51.62 16 SER B O 1
ATOM 658 N N . ALA B 1 37 ? 71.044 -2.993 -5.321 1.00 37.54 17 ALA B N 1
ATOM 659 C CA . ALA B 1 37 ? 72.243 -2.926 -4.515 1.00 37.54 17 ALA B CA 1
ATOM 660 C C . ALA B 1 37 ? 73.506 -3.003 -5.354 1.00 37.54 17 ALA B C 1
ATOM 661 O O . ALA B 1 37 ? 74.416 -3.764 -5.017 1.00 37.54 17 ALA B O 1
ATOM 663 N N . LYS B 1 38 ? 73.561 -2.230 -6.440 1.00 47.50 18 LYS B N 1
ATOM 664 C CA . LYS B 1 38 ? 74.748 -2.205 -7.292 1.00 47.50 18 LYS B CA 1
ATOM 665 C C . LYS B 1 38 ? 75.461 -0.860 -7.208 1.00 47.50 18 LYS B C 1
ATOM 666 O O . LYS B 1 38 ? 74.830 0.175 -7.001 1.00 47.50 18 LYS B O 1
ATOM 672 N N . VAL B 1 39 ? 76.779 -0.881 -7.373 1.00 57.14 19 VAL B N 1
ATOM 673 C CA . VAL B 1 39 ? 77.586 0.330 -7.302 1.00 57.14 19 VAL B CA 1
ATOM 674 C C . VAL B 1 39 ? 77.786 1.060 -8.629 1.00 57.14 19 VAL B C 1
ATOM 675 O O . VAL B 1 39 ? 78.642 0.680 -9.438 1.00 57.14 19 VAL B O 1
ATOM 679 N N . ILE B 1 40 ? 77.0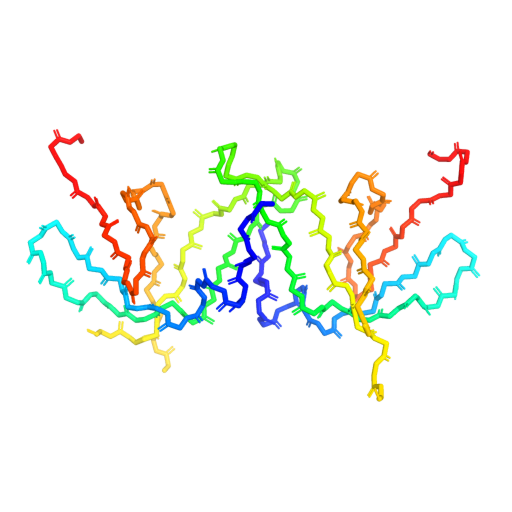10 2.130 -8.819 1.00 38.09 20 ILE B N 1
ATOM 680 C CA . ILE B 1 40 ? 77.061 2.964 -10.019 1.00 38.09 20 ILE B CA 1
ATOM 681 C C . ILE B 1 40 ? 78.344 3.813 -10.082 1.00 38.09 20 ILE B C 1
ATOM 682 O O . ILE B 1 40 ? 78.867 4.089 -11.164 1.00 38.09 20 ILE B O 1
ATOM 687 N N . GLY B 1 41 ? 78.830 4.221 -8.912 1.00 65.21 21 GLY B N 1
ATOM 688 C CA . GLY B 1 41 ? 80.031 5.034 -8.815 1.00 65.21 21 GLY B CA 1
ATOM 689 C C . GLY B 1 41 ? 80.000 5.869 -7.539 1.00 65.21 21 GLY B C 1
ATOM 690 O O . GLY B 1 41 ? 79.100 5.731 -6.704 1.0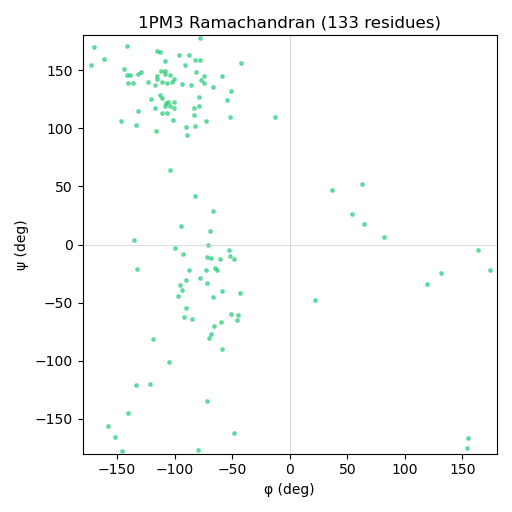0 65.21 21 GLY B O 1
ATOM 691 N N . LYS B 1 42 ? 80.985 6.737 -7.363 1.00 56.27 22 LYS B N 1
ATOM 692 C CA . LYS B 1 42 ? 81.019 7.594 -6.181 1.00 56.27 22 LYS B CA 1
ATOM 693 C C . LYS B 1 42 ? 80.702 9.024 -6.594 1.00 56.27 22 LYS B C 1
ATOM 694 O O . LYS B 1 42 ? 81.006 9.439 -7.712 1.00 56.27 22 LYS B O 1
ATOM 700 N N . VAL B 1 43 ? 80.088 9.776 -5.691 1.00 47.76 23 VAL B N 1
ATOM 701 C CA . VAL B 1 43 ? 79.743 11.170 -5.960 1.00 47.76 23 VAL B CA 1
ATOM 702 C C . VAL B 1 43 ? 80.998 12.063 -5.956 1.00 47.76 23 VAL B C 1
ATOM 703 O O . VAL B 1 43 ? 81.562 12.350 -4.900 1.00 47.76 23 VAL B O 1
ATOM 707 N N . LYS B 1 44 ? 81.428 12.495 -7.141 1.00 63.40 24 LYS B N 1
ATOM 708 C CA . LYS B 1 44 ? 82.599 13.358 -7.274 1.00 63.40 24 LYS B CA 1
ATOM 709 C C . LYS B 1 44 ? 82.184 14.817 -7.144 1.00 63.40 24 LYS B C 1
ATOM 710 O O . LYS B 1 44 ? 82.998 15.690 -6.821 1.00 63.40 24 LYS B O 1
ATOM 716 N N . ASP B 1 45 ? 80.906 15.073 -7.402 1.00 33.78 25 ASP B N 1
ATOM 717 C CA . ASP B 1 45 ? 80.389 16.427 -7.342 1.00 33.78 25 ASP B CA 1
ATOM 718 C C . ASP B 1 45 ? 78.877 16.370 -7.443 1.00 33.78 25 ASP B C 1
ATOM 719 O O . ASP B 1 45 ? 78.293 15.319 -7.718 1.00 33.78 25 ASP B O 1
ATOM 724 N N . VAL B 1 46 ? 78.251 17.509 -7.197 1.00 28.32 26 VAL B N 1
ATOM 725 C CA . VAL B 1 46 ? 76.812 17.631 -7.269 1.00 28.32 26 VAL B CA 1
ATOM 726 C C . VAL B 1 46 ? 76.548 18.973 -7.893 1.00 28.32 26 VAL B C 1
ATOM 727 O O . VAL B 1 46 ? 77.249 19.943 -7.583 1.00 28.32 26 VAL B O 1
ATOM 731 N N . GLU B 1 47 ? 75.560 19.025 -8.784 1.00 44.18 27 GLU B N 1
ATOM 732 C CA . GLU B 1 47 ? 75.200 20.269 -9.444 1.00 44.18 27 GLU B CA 1
ATOM 733 C C . GLU B 1 47 ? 73.922 20.781 -8.816 1.00 44.18 27 GLU B C 1
ATOM 734 O O . GLU B 1 47 ? 73.051 19.998 -8.404 1.00 44.18 27 GLU B O 1
ATOM 740 N N . VAL B 1 48 ? 73.830 22.106 -8.738 1.00 46.10 28 VAL B N 1
ATOM 741 C CA . VAL B 1 48 ? 72.665 22.757 -8.173 1.00 46.10 28 VAL B CA 1
ATOM 742 C C . VAL B 1 48 ? 72.150 23.815 -9.125 1.00 46.10 28 VAL B C 1
ATOM 743 O O . VAL B 1 48 ? 72.923 24.411 -9.879 1.00 46.10 28 VAL B O 1
ATOM 747 N N . ASP B 1 49 ? 70.835 24.024 -9.109 1.00 53.91 29 ASP B N 1
ATOM 748 C CA . ASP B 1 49 ? 70.252 25.058 -9.946 1.00 53.91 29 ASP B CA 1
ATOM 749 C C . ASP B 1 49 ? 70.304 26.284 -9.053 1.00 53.91 29 ASP B C 1
ATOM 750 O O . ASP B 1 49 ? 69.405 26.515 -8.236 1.00 53.91 29 ASP B O 1
ATOM 755 N N . ILE B 1 50 ? 71.374 27.057 -9.206 1.00 62.30 30 ILE B N 1
ATOM 756 C CA . ILE B 1 50 ? 71.589 28.246 -8.403 1.00 62.30 30 ILE B CA 1
ATOM 757 C C . ILE B 1 50 ? 70.412 29.227 -8.375 1.00 62.30 30 ILE B C 1
ATOM 758 O O . ILE B 1 50 ? 70.398 30.165 -7.577 1.00 62.30 30 ILE B O 1
ATOM 763 N N . GLU B 1 51 ? 69.421 29.004 -9.236 1.00 44.19 31 GLU B N 1
ATOM 764 C CA . GLU B 1 51 ? 68.240 29.864 -9.271 1.00 44.19 31 GLU B CA 1
ATOM 765 C C . GLU B 1 51 ? 67.120 29.331 -8.364 1.00 44.19 31 GLU B C 1
ATOM 766 O O . GLU B 1 51 ? 66.723 29.990 -7.403 1.00 44.19 31 GLU B O 1
ATOM 772 N N . SER B 1 52 ? 66.623 28.134 -8.671 1.00 41.69 32 SER B N 1
ATOM 773 C CA . SER B 1 52 ? 65.553 27.508 -7.885 1.00 41.69 32 SER B CA 1
ATOM 774 C C . SER B 1 52 ? 66.045 27.032 -6.509 1.00 41.69 32 SER B C 1
ATOM 775 O O . SER B 1 52 ? 65.230 26.668 -5.639 1.00 41.69 32 SER B O 1
ATOM 778 N N . GLN B 1 53 ? 67.369 27.042 -6.322 1.00 59.01 33 GLN B N 1
ATOM 779 C CA . GLN B 1 53 ? 67.989 26.584 -5.081 1.00 59.01 33 GLN B CA 1
ATOM 780 C C . GLN B 1 53 ? 67.668 25.114 -4.895 1.00 59.01 33 GLN B C 1
ATOM 781 O O . GLN B 1 53 ? 67.184 24.698 -3.853 1.00 59.01 33 GLN B O 1
ATOM 787 N N . ALA B 1 54 ? 67.951 24.335 -5.929 1.00 68.76 34 ALA B N 1
ATOM 788 C CA . ALA B 1 54 ? 67.682 22.913 -5.914 1.00 68.76 34 ALA B CA 1
ATOM 789 C C . ALA B 1 54 ? 68.888 22.139 -6.385 1.00 68.76 34 ALA B C 1
ATOM 790 O O . ALA B 1 54 ? 69.638 22.602 -7.243 1.00 68.76 34 ALA B O 1
ATOM 792 N N . ILE B 1 55 ? 69.059 20.952 -5.812 1.00 43.95 35 ILE B N 1
ATOM 793 C CA . ILE B 1 55 ? 70.167 20.072 -6.158 1.00 43.95 35 ILE B CA 1
ATOM 794 C C . ILE B 1 55 ? 69.736 19.312 -7.402 1.00 43.95 35 ILE B C 1
ATOM 795 O O . ILE B 1 55 ? 68.739 18.574 -7.386 1.00 43.95 35 ILE B O 1
ATOM 800 N N . GLU B 1 56 ? 70.476 19.520 -8.488 1.00 49.49 36 GLU B N 1
ATOM 801 C CA . GLU B 1 56 ? 70.161 18.873 -9.754 1.00 49.49 36 GLU B CA 1
ATOM 802 C C . GLU B 1 56 ? 70.387 17.365 -9.745 1.00 49.49 36 GLU B C 1
ATOM 803 O O . GLU B 1 56 ? 69.442 16.569 -9.642 1.00 49.49 36 GLU B O 1
ATOM 809 N N . SER B 1 57 ? 71.654 16.987 -9.847 1.00 62.75 37 SER B N 1
ATOM 810 C CA . SER B 1 57 ? 72.032 15.592 -9.874 1.00 62.75 37 SER B CA 1
ATOM 811 C C . SER B 1 57 ? 73.361 15.385 -9.182 1.00 62.75 37 SER B C 1
ATOM 812 O O . SER B 1 57 ? 73.937 16.316 -8.634 1.00 62.75 37 SER B O 1
ATOM 815 N N . LEU B 1 58 ? 73.832 14.144 -9.188 1.00 16.75 38 LEU B N 1
ATOM 816 C CA . LEU B 1 58 ? 75.111 13.801 -8.578 1.00 16.75 38 LEU B CA 1
ATOM 817 C C . LEU B 1 58 ? 76.017 13.531 -9.747 1.00 16.75 38 LEU B C 1
ATOM 818 O O . LEU B 1 58 ? 75.559 13.071 -10.785 1.00 16.75 38 LEU B O 1
ATOM 823 N N . VAL B 1 59 ? 77.289 13.839 -9.616 1.00 44.21 39 VAL B N 1
ATOM 824 C CA . VAL B 1 59 ? 78.178 13.566 -10.722 1.00 44.21 39 VAL B CA 1
ATOM 825 C C . VAL B 1 59 ? 79.082 12.441 -10.253 1.00 44.21 39 VAL B C 1
ATOM 826 O O . VAL B 1 59 ? 79.885 12.629 -9.344 1.00 44.21 39 VAL B O 1
ATOM 830 N N . LEU B 1 60 ? 78.944 11.273 -10.873 1.00 35.40 40 LEU B N 1
ATOM 831 C CA . LEU B 1 60 ? 79.723 10.118 -10.483 1.00 35.40 40 LEU B CA 1
ATOM 832 C C . LEU B 1 60 ? 81.009 9.911 -11.245 1.00 35.40 40 LEU B C 1
ATOM 833 O O . LEU B 1 60 ? 81.079 10.049 -12.474 1.00 35.40 40 LEU B O 1
ATOM 838 N N . GLY B 1 61 ? 82.013 9.545 -10.447 1.00 98.31 41 GLY B N 1
ATOM 839 C CA . GLY B 1 61 ? 83.381 9.293 -10.876 1.00 98.31 41 GLY B CA 1
ATOM 840 C C . GLY B 1 61 ? 83.465 8.000 -11.655 1.00 98.31 41 GLY B C 1
ATOM 841 O O . GLY B 1 61 ? 83.566 7.677 -10.458 1.00 98.31 41 GLY B O 1
ATOM 842 N N . LYS B 1 62 ? 83.852 6.836 -12.089 1.00 98.31 42 LYS B N 1
ATOM 843 C CA . LYS B 1 62 ? 83.180 6.397 -13.296 1.00 98.31 42 LYS B CA 1
ATOM 844 C C . LYS B 1 62 ? 82.171 5.331 -13.022 1.00 98.31 42 LYS B C 1
ATOM 845 O O . LYS B 1 62 ? 81.063 5.609 -12.601 1.00 98.31 42 LYS B O 1
ATOM 851 N N . GLY B 1 63 ? 82.570 4.089 -13.305 1.00 98.31 43 GLY B N 1
ATOM 852 C CA . GLY B 1 63 ? 81.699 2.957 -13.095 1.00 98.31 43 GLY B CA 1
ATOM 853 C C . GLY B 1 63 ? 81.884 2.315 -11.736 1.00 98.31 43 GLY B C 1
ATOM 854 O O . GLY B 1 63 ? 81.213 1.338 -11.407 1.00 98.31 43 GLY B O 1
ATOM 855 N N . LYS B 1 73 ? 88.206 10.241 -16.130 1.00 86.35 53 LYS B N 1
ATOM 856 C CA . LYS B 1 73 ? 87.847 11.036 -17.289 1.00 86.35 53 LYS B CA 1
ATOM 857 C C . LYS B 1 73 ? 86.350 11.079 -17.554 1.00 86.35 53 LYS B C 1
ATOM 858 O O . LYS B 1 73 ? 85.787 12.152 -17.777 1.00 86.35 53 LYS B O 1
ATOM 859 N N . GLY B 1 74 ? 85.710 9.912 -17.538 1.00 48.83 54 GLY B N 1
ATOM 860 C CA . GLY B 1 74 ? 84.281 9.833 -17.781 1.00 48.83 54 GLY B CA 1
ATOM 861 C C . GLY B 1 74 ? 83.459 10.231 -16.574 1.00 48.83 54 GLY B C 1
ATOM 862 O O . GLY B 1 74 ? 83.948 10.201 -15.458 1.00 48.83 54 GLY B O 1
ATOM 863 N N . GLU B 1 75 ? 82.205 10.613 -16.793 1.00 34.71 55 GLU B N 1
ATOM 864 C CA . GLU B 1 75 ? 81.320 11.026 -15.706 1.00 34.71 55 GLU B CA 1
ATOM 865 C C . GLU B 1 75 ? 79.904 10.528 -15.939 1.00 34.71 55 GLU B C 1
ATOM 866 O O . GLU B 1 75 ? 79.425 10.448 -17.074 1.00 34.71 55 GLU B O 1
ATOM 872 N N . THR B 1 76 ? 79.231 10.203 -14.851 1.00 31.91 56 THR B N 1
ATOM 873 C CA . THR B 1 76 ? 77.861 9.733 -14.933 1.00 31.91 56 THR B CA 1
ATOM 874 C C . THR B 1 76 ? 77.043 10.748 -14.192 1.00 31.91 56 THR B C 1
ATOM 875 O O . THR B 1 76 ? 77.444 11.205 -13.129 1.00 31.91 56 THR B O 1
ATOM 879 N N . ILE B 1 77 ? 75.899 11.103 -14.740 1.00 40.60 57 ILE B N 1
ATOM 880 C CA . ILE B 1 77 ? 75.088 12.092 -14.083 1.00 40.60 57 ILE B CA 1
ATOM 881 C C . ILE B 1 77 ? 73.754 11.534 -13.632 1.00 40.60 57 ILE B C 1
ATOM 882 O O . ILE B 1 77 ? 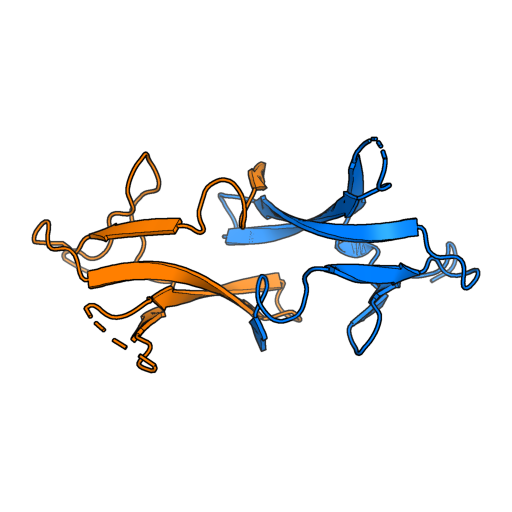72.800 11.427 -14.398 1.00 40.60 57 ILE B O 1
ATOM 887 N N . VAL B 1 78 ? 73.716 11.169 -12.363 1.00 24.33 58 VAL B N 1
ATOM 888 C CA . VAL B 1 78 ? 72.527 10.614 -11.746 1.00 24.33 58 VAL B CA 1
ATOM 889 C C . VAL B 1 78 ? 71.533 11.672 -11.285 1.00 24.33 58 VAL B C 1
ATOM 890 O O . VAL B 1 78 ? 71.801 12.419 -10.333 1.00 24.33 58 VAL B O 1
ATOM 894 N N . PRO B 1 79 ? 70.372 11.746 -11.946 1.00 25.71 59 PRO B N 1
ATOM 895 C CA . PRO B 1 79 ? 69.350 12.719 -11.565 1.00 25.71 59 PRO B CA 1
ATOM 896 C C . PRO B 1 79 ? 69.080 12.588 -10.078 1.00 25.71 59 PRO B C 1
ATOM 897 O O . PRO B 1 79 ? 68.513 11.593 -9.640 1.00 25.71 59 PRO B O 1
ATOM 901 N N . TYR B 1 80 ? 69.502 13.588 -9.309 1.00 36.03 60 TYR B N 1
ATOM 902 C CA . TYR B 1 80 ? 69.313 13.599 -7.861 1.00 36.03 60 TYR B CA 1
ATOM 903 C C . TYR B 1 80 ? 67.862 13.249 -7.507 1.00 36.03 60 TYR B C 1
ATOM 904 O O . TYR B 1 80 ? 67.514 12.971 -6.351 1.00 36.03 60 TYR B O 1
ATOM 913 N N . GLU B 1 81 ? 67.012 13.269 -8.521 1.00 49.36 61 GLU B N 1
ATOM 914 C CA . GLU B 1 81 ? 65.617 12.951 -8.330 1.00 49.36 61 GLU B CA 1
ATOM 915 C C . GLU B 1 81 ? 65.490 11.679 -7.475 1.00 49.36 61 GLU B C 1
ATOM 916 O O . GLU B 1 81 ? 65.009 11.724 -6.333 1.00 49.36 61 GLU B O 1
ATOM 922 N N . MET B 1 82 ? 65.971 10.570 -8.038 1.00 70.44 62 MET B N 1
ATOM 923 C CA . MET B 1 82 ? 65.933 9.222 -7.453 1.00 70.44 62 MET B CA 1
ATOM 924 C C . MET B 1 82 ? 66.309 8.986 -5.978 1.00 70.44 62 MET B C 1
ATOM 925 O O . MET B 1 82 ? 65.482 8.489 -5.202 1.00 70.44 62 MET B O 1
ATOM 930 N N . VAL B 1 83 ? 67.546 9.320 -5.601 1.00 35.96 63 VAL B N 1
ATOM 931 C CA . VAL B 1 83 ? 68.051 9.141 -4.223 1.00 35.96 63 VAL B CA 1
ATOM 932 C C . VAL B 1 83 ? 67.016 8.826 -3.123 1.00 35.96 63 VAL B C 1
ATOM 933 O O . VAL B 1 83 ? 66.225 9.691 -2.728 1.00 35.96 63 VAL B O 1
ATOM 937 N N . LYS B 1 84 ? 67.049 7.594 -2.616 1.00 68.78 64 LYS B N 1
ATOM 938 C CA . LYS B 1 84 ? 66.133 7.161 -1.565 1.00 68.78 64 LYS B CA 1
ATOM 939 C C . LYS B 1 84 ? 66.662 7.406 -0.157 1.00 68.78 64 LYS B C 1
ATOM 940 O O . LYS B 1 84 ? 65.879 7.625 0.761 1.00 68.78 64 LYS B O 1
ATOM 946 N N . LYS B 1 85 ? 67.978 7.359 0.017 1.00 40.59 65 LYS B N 1
ATOM 947 C CA . LYS B 1 85 ? 68.586 7.572 1.334 1.00 40.59 65 LYS B CA 1
ATOM 948 C C . LYS B 1 85 ? 70.064 7.932 1.305 1.00 40.59 65 LYS B C 1
ATOM 949 O O . LYS B 1 85 ? 70.779 7.666 0.322 1.00 40.59 65 LYS B O 1
ATOM 955 N N . ILE B 1 86 ? 70.517 8.530 2.403 1.00 51.09 66 ILE B N 1
ATOM 956 C CA . ILE B 1 86 ? 71.922 8.895 2.542 1.00 51.09 66 ILE B CA 1
ATOM 957 C C . ILE B 1 86 ? 72.425 8.425 3.905 1.00 51.09 66 ILE B C 1
ATOM 958 O O . ILE B 1 86 ? 71.957 8.895 4.944 1.00 51.09 66 ILE B O 1
ATOM 963 N N . GLY B 1 87 ? 73.360 7.475 3.884 1.00 51.54 67 GLY B N 1
ATOM 964 C CA . GLY B 1 87 ? 73.944 6.949 5.101 1.00 51.54 67 GLY B CA 1
ATOM 965 C C . GLY B 1 87 ? 75.382 6.804 4.696 1.00 51.54 67 GLY B C 1
ATOM 966 O O . GLY B 1 87 ? 75.860 7.619 3.923 1.00 51.54 67 GLY B O 1
ATOM 967 N N . ASP B 1 88 ? 76.078 5.790 5.185 1.00 30.62 68 ASP B N 1
ATOM 968 C CA . ASP B 1 88 ? 77.473 5.601 4.789 1.00 30.62 68 ASP B CA 1
ATOM 969 C C . ASP B 1 88 ? 77.490 5.404 3.252 1.00 30.62 68 ASP B C 1
ATOM 970 O O . ASP B 1 88 ? 78.552 5.446 2.599 1.00 30.62 68 ASP B O 1
ATOM 975 N N . LYS B 1 89 ? 76.299 5.185 2.687 1.00 33.61 69 LYS B N 1
ATOM 976 C CA . LYS B 1 89 ? 76.143 4.982 1.250 1.00 33.61 69 LYS B CA 1
ATOM 977 C C . LYS B 1 89 ? 74.869 5.675 0.761 1.00 33.61 69 LYS B C 1
ATOM 978 O O . LYS B 1 89 ? 74.056 6.136 1.572 1.00 33.61 69 LYS B O 1
ATOM 984 N N . ILE B 1 90 ? 74.699 5.726 -0.560 1.00 37.99 70 ILE B N 1
ATOM 985 C CA . ILE B 1 90 ? 73.539 6.364 -1.162 1.00 37.99 70 ILE B CA 1
ATOM 986 C C . ILE B 1 90 ? 72.696 5.352 -1.938 1.00 37.99 70 ILE B C 1
ATOM 987 O O . ILE B 1 90 ? 73.164 4.755 -2.902 1.00 37.99 70 ILE B O 1
ATOM 992 N N . LEU B 1 91 ? 71.454 5.172 -1.496 1.00 58.41 71 LEU B N 1
ATOM 993 C CA . LEU B 1 91 ? 70.498 4.240 -2.106 1.00 58.41 71 LEU B CA 1
ATOM 994 C C . LEU B 1 91 ? 69.531 5.031 -2.991 1.00 58.41 71 LEU B C 1
ATOM 995 O O . LEU B 1 91 ? 69.139 6.145 -2.620 1.00 58.41 71 LEU B O 1
ATOM 1000 N N . LEU B 1 92 ? 69.138 4.460 -4.138 1.00 31.25 72 LEU B N 1
ATOM 1001 C CA . LEU B 1 92 ? 68.282 5.172 -5.100 1.00 31.25 72 LEU B CA 1
ATOM 1002 C C . LEU B 1 92 ? 66.918 4.594 -5.507 1.00 31.25 72 LEU B C 1
ATOM 1003 O O . LEU B 1 92 ? 66.035 4.391 -4.676 1.00 31.25 72 LEU B O 1
ATOM 1008 N N . LYS B 1 93 ? 66.809 4.342 -6.811 1.00 89.48 73 LYS B N 1
ATOM 1009 C CA . LYS B 1 93 ? 65.627 3.820 -7.521 1.00 89.48 73 LYS B CA 1
ATOM 1010 C C . LYS B 1 93 ? 64.786 2.692 -6.944 1.00 89.48 73 LYS B C 1
ATOM 1011 O O . LYS B 1 93 ? 65.279 1.871 -6.144 1.00 89.48 73 LYS B O 1
ATOM 1017 N N . GLY B 1 94 ? 63.527 2.680 -7.410 1.00 79.17 74 GLY B N 1
ATOM 1018 C CA . GLY B 1 94 ? 62.521 1.699 -7.028 1.00 79.17 74 GLY B CA 1
ATOM 1019 C C . GLY B 1 94 ? 61.367 1.522 -8.015 1.00 79.17 74 GLY B C 1
ATOM 1020 O O . GLY B 1 94 ? 61.542 1.844 -9.189 1.00 79.17 74 GLY B O 1
ATOM 1021 N N . PRO B 1 95 ? 60.174 1.040 -7.577 1.00 98.31 75 PRO B N 1
ATOM 1022 C CA . PRO B 1 95 ? 58.961 0.786 -8.372 1.00 98.31 75 PRO B CA 1
ATOM 1023 C C . PRO B 1 95 ? 58.176 1.985 -8.933 1.00 98.31 75 PRO B C 1
ATOM 1024 O O . PRO B 1 95 ? 57.053 1.824 -9.413 1.00 98.31 75 PRO B O 1
ATOM 1028 N N . GLU B 1 96 ? 58.771 3.169 -8.869 1.00 98.31 76 GLU B N 1
ATOM 1029 C CA . GLU B 1 96 ? 58.148 4.393 -9.366 1.00 98.31 76 GLU B CA 1
ATOM 1030 C C . GLU B 1 96 ? 58.753 4.780 -10.712 1.00 98.31 76 GLU B C 1
ATOM 1031 O O . GLU B 1 96 ? 57.990 4.824 -11.695 1.00 98.31 76 GLU B O 1
#

B-factor: mean 47.09, std 25.77, range [13.31, 98.31]